Protein AF-A0A2N5YU99-F1 (afdb_monomer_lite)

Secondary structure (DSSP, 8-state):
-HHHHHHHHHHHHHHH-PPP--TTTTS---------PPPTT-EEGGGTS-G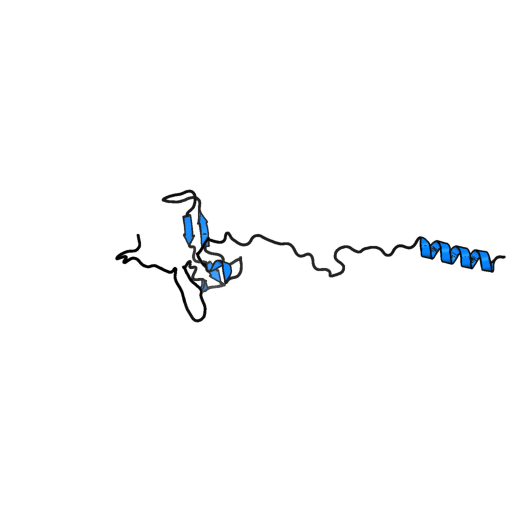GG--EEEES--SSSS-EEEE--EEETTEEE---EESSEESSSEE------S--S---

pLDDT: mean 85.67, std 7.75, range [58.5, 96.88]

Radius of gyration: 29.78 Å; chains: 1; bounding box: 88×35×60 Å

Foldseek 3Di:
DVVVVVVVVVVVVVVVDDDDDDPPPVVDDDDDDDLADDDPQKDKCSVVDDSQQDQWHWDCPDPDDRTDTGGDWDDDDPDTDDIDMFHQDADVHGDDHDDDDDDDPDDD

Sequence (108 aa):
MKKITFILFGILTALVLNAQNLPNVGFENWTNEFLYVGLDDWNSSNSMGSPDFSGIIQSEDAYSGDYAIRLEPRLDGEDTIFNFIYHGTVTDGPSGGIAYTDEFDQVK

Structure (mmCIF, N/CA/C/O backbone):
data_AF-A0A2N5YU99-F1
#
_entry.id   AF-A0A2N5YU99-F1
#
loop_
_atom_site.group_PDB
_atom_site.id
_atom_site.type_symbol
_atom_site.label_atom_id
_atom_site.label_alt_id
_atom_site.label_comp_id
_atom_site.label_asym_id
_atom_site.label_entity_id
_atom_site.label_seq_id
_atom_site.pdbx_PDB_ins_code
_atom_site.Cartn_x
_atom_site.Cartn_y
_atom_site.Cartn_z
_atom_site.occupancy
_atom_site.B_iso_or_equiv
_atom_site.auth_seq_id
_atom_site.auth_comp_id
_atom_site.auth_asym_id
_atom_site.auth_atom_id
_atom_site.pdbx_PDB_model_num
ATOM 1 N N . MET A 1 1 ? 65.192 -14.056 -38.898 1.00 61.44 1 MET A N 1
ATOM 2 C CA . MET A 1 1 ? 65.187 -13.425 -37.556 1.00 61.44 1 MET A CA 1
ATOM 3 C C . MET A 1 1 ? 64.116 -12.342 -37.431 1.00 61.44 1 MET A C 1
ATOM 5 O O . MET A 1 1 ? 63.207 -12.549 -36.647 1.00 61.44 1 MET A O 1
ATOM 9 N N . LYS A 1 2 ? 64.108 -11.284 -38.262 1.00 66.81 2 LYS A N 1
ATOM 10 C CA . LYS A 1 2 ? 63.119 -10.179 -38.186 1.00 66.81 2 LYS A CA 1
ATOM 11 C C . LYS A 1 2 ? 61.634 -10.609 -38.159 1.00 66.81 2 LYS A C 1
ATOM 13 O O . LYS A 1 2 ? 60.857 -10.047 -37.404 1.00 66.81 2 LYS A O 1
ATOM 18 N N . LYS A 1 3 ? 61.250 -11.638 -38.931 1.00 76.25 3 LYS A N 1
ATOM 19 C CA . LYS A 1 3 ? 59.869 -12.168 -38.978 1.00 76.25 3 LYS A CA 1
ATOM 20 C C . LYS A 1 3 ? 59.444 -12.882 -37.685 1.00 76.25 3 LYS A C 1
ATOM 22 O O . LYS A 1 3 ? 58.309 -12.735 -37.258 1.00 76.25 3 LYS A O 1
ATOM 27 N N . ILE A 1 4 ? 60.365 -13.613 -37.052 1.00 86.44 4 ILE A N 1
ATOM 28 C CA . ILE A 1 4 ? 60.104 -14.328 -35.790 1.00 86.44 4 ILE A CA 1
ATOM 29 C C . ILE A 1 4 ? 59.936 -13.317 -34.657 1.00 86.44 4 ILE A C 1
ATOM 31 O O . ILE A 1 4 ? 59.005 -13.433 -33.874 1.00 86.44 4 ILE A O 1
ATOM 35 N N . THR A 1 5 ? 60.776 -12.279 -34.621 1.00 84.81 5 THR A N 1
ATOM 36 C CA . THR A 1 5 ? 60.661 -11.189 -33.642 1.00 84.81 5 THR A CA 1
ATOM 37 C C . THR A 1 5 ? 59.320 -10.462 -33.755 1.00 84.81 5 THR A C 1
ATOM 39 O O . THR A 1 5 ? 58.714 -10.141 -32.741 1.00 84.81 5 THR A O 1
ATOM 42 N N . PHE A 1 6 ? 58.824 -10.252 -34.978 1.00 88.94 6 PHE A N 1
ATOM 43 C CA . PHE A 1 6 ? 57.539 -9.591 -35.217 1.00 88.94 6 PHE A CA 1
ATOM 44 C C . PHE A 1 6 ? 56.344 -10.433 -34.747 1.00 88.94 6 PHE A C 1
ATOM 46 O O . PHE A 1 6 ? 55.423 -9.912 -34.127 1.00 88.94 6 PHE A O 1
ATOM 53 N N . ILE A 1 7 ? 56.384 -11.746 -34.993 1.00 89.94 7 ILE A N 1
ATOM 54 C CA . ILE A 1 7 ? 55.352 -12.682 -34.524 1.00 89.94 7 ILE A CA 1
ATOM 55 C C . ILE A 1 7 ? 55.371 -12.773 -32.997 1.00 89.94 7 ILE A C 1
ATOM 57 O O . ILE A 1 7 ? 54.320 -12.706 -32.368 1.00 89.94 7 ILE A O 1
ATOM 61 N N . LEU A 1 8 ? 56.560 -12.865 -32.394 1.00 88.88 8 LEU A N 1
ATOM 62 C CA . LEU A 1 8 ? 56.701 -12.921 -30.942 1.00 88.88 8 LEU A CA 1
ATOM 63 C C . LEU A 1 8 ? 56.155 -11.648 -30.282 1.00 88.88 8 LEU A C 1
ATOM 65 O O . LEU A 1 8 ? 55.441 -11.734 -29.289 1.00 88.88 8 LEU A O 1
ATOM 69 N N . PHE A 1 9 ? 56.434 -10.482 -30.871 1.00 88.94 9 PHE A N 1
ATOM 70 C CA . PHE A 1 9 ? 55.893 -9.205 -30.412 1.00 88.94 9 PHE A CA 1
ATOM 71 C C . PHE A 1 9 ? 54.361 -9.160 -30.504 1.00 88.94 9 PHE A C 1
ATOM 73 O O . PHE A 1 9 ? 53.718 -8.744 -29.547 1.00 88.94 9 PHE A O 1
ATOM 80 N N . GLY A 1 10 ? 53.771 -9.651 -31.600 1.00 87.12 10 GLY A N 1
ATOM 81 C CA . GLY A 1 10 ? 52.313 -9.729 -31.756 1.00 87.12 10 GLY A CA 1
ATOM 82 C C . GLY A 1 10 ? 51.626 -10.687 -30.772 1.00 87.12 10 GLY A C 1
ATOM 83 O O . GLY A 1 10 ? 50.523 -10.413 -30.309 1.00 87.12 10 GLY A O 1
ATOM 84 N N . ILE A 1 11 ? 52.280 -11.794 -30.411 1.00 88.44 11 ILE A N 1
ATOM 85 C CA . ILE A 1 11 ? 51.767 -12.723 -29.392 1.00 88.44 11 ILE A CA 1
ATOM 86 C C . ILE A 1 11 ? 51.858 -12.084 -28.001 1.00 88.44 11 ILE A C 1
ATOM 88 O O . ILE A 1 11 ? 50.904 -12.145 -27.232 1.00 88.44 11 ILE A O 1
ATOM 92 N N . LEU A 1 12 ? 52.976 -11.424 -27.687 1.00 87.25 12 LEU A N 1
ATOM 93 C CA . LEU A 1 12 ? 53.163 -10.719 -26.417 1.00 87.25 12 LEU A CA 1
ATOM 94 C C . LEU A 1 12 ? 52.146 -9.589 -26.224 1.00 87.25 12 LEU A C 1
ATOM 96 O O . LEU A 1 12 ? 51.624 -9.440 -25.125 1.00 87.25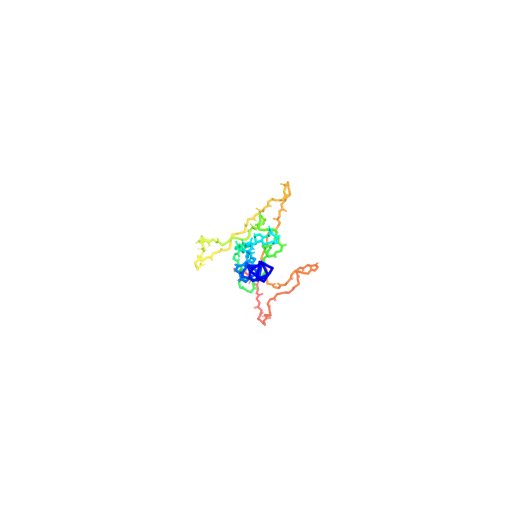 12 LEU A O 1
ATOM 100 N N . THR A 1 13 ? 51.810 -8.826 -27.268 1.00 85.25 13 THR A N 1
ATOM 101 C CA . THR A 1 13 ? 50.776 -7.785 -27.161 1.00 85.25 13 THR A CA 1
ATOM 102 C C . THR A 1 13 ? 49.381 -8.376 -26.969 1.00 85.25 13 THR A C 1
ATOM 104 O O . THR A 1 13 ? 48.627 -7.869 -26.144 1.00 85.25 13 THR A O 1
ATOM 107 N N . ALA A 1 14 ? 49.049 -9.480 -27.644 1.00 82.31 14 ALA A N 1
ATOM 108 C CA . ALA A 1 14 ? 47.763 -10.159 -27.468 1.00 82.31 14 ALA A CA 1
ATOM 109 C C . ALA A 1 14 ? 47.565 -10.729 -26.050 1.00 82.31 14 ALA A C 1
ATOM 111 O O . ALA A 1 14 ? 46.436 -10.783 -25.575 1.00 82.31 14 ALA A O 1
ATOM 112 N N . LEU A 1 15 ? 48.646 -11.109 -25.359 1.00 81.44 15 LEU A N 1
ATOM 113 C CA . LEU A 1 15 ? 48.598 -11.591 -23.971 1.00 81.44 15 LEU A CA 1
ATOM 114 C C . LEU A 1 15 ? 48.457 -10.465 -22.930 1.00 81.44 15 LEU A C 1
ATOM 116 O O . LEU A 1 15 ? 48.109 -10.740 -21.784 1.00 81.44 15 LEU A O 1
ATOM 120 N N . VAL A 1 16 ? 48.741 -9.211 -23.303 1.00 82.94 16 VAL A N 1
ATOM 121 C CA . VAL A 1 16 ? 48.682 -8.043 -22.399 1.00 82.94 16 VAL A CA 1
ATOM 122 C C . VAL A 1 16 ? 47.391 -7.231 -22.595 1.00 82.94 16 VAL A C 1
ATOM 124 O O . VAL A 1 16 ? 46.973 -6.499 -21.696 1.00 82.94 16 VAL A O 1
ATOM 127 N N . LEU A 1 17 ? 46.717 -7.378 -23.739 1.00 81.44 17 LEU A N 1
ATOM 128 C CA . LEU A 1 17 ? 45.437 -6.728 -24.016 1.00 81.44 17 LEU A CA 1
ATOM 129 C C . LEU A 1 17 ? 44.297 -7.432 -23.268 1.00 81.44 17 LEU A C 1
ATOM 131 O O . LEU A 1 17 ? 43.820 -8.485 -23.677 1.00 81.44 17 LEU A O 1
ATOM 135 N N . ASN A 1 18 ? 43.827 -6.813 -22.187 1.00 80.44 18 ASN A N 1
ATOM 136 C CA . ASN A 1 18 ? 42.584 -7.196 -21.524 1.00 80.44 18 ASN A CA 1
ATOM 137 C C . ASN A 1 18 ? 41.459 -6.302 -22.054 1.00 80.44 18 ASN A C 1
ATOM 139 O O . ASN A 1 18 ? 41.593 -5.077 -22.059 1.00 80.44 18 ASN A O 1
ATOM 143 N N . ALA A 1 19 ? 40.353 -6.894 -22.507 1.00 78.81 19 ALA A N 1
ATOM 144 C CA . ALA A 1 19 ? 39.152 -6.122 -22.806 1.00 78.81 19 ALA A CA 1
ATOM 145 C C . ALA A 1 19 ? 38.656 -5.440 -21.518 1.00 78.81 19 ALA A C 1
ATOM 147 O O . ALA A 1 19 ? 38.646 -6.052 -20.450 1.00 78.81 19 ALA A O 1
ATOM 148 N N . GLN A 1 20 ? 38.270 -4.167 -21.607 1.00 80.06 20 GLN A N 1
ATOM 149 C CA . GLN A 1 20 ? 37.730 -3.442 -20.459 1.00 80.06 20 GLN A CA 1
ATOM 150 C C . GLN A 1 20 ? 36.339 -3.975 -20.095 1.00 80.06 20 GLN A C 1
ATOM 152 O O . GLN A 1 20 ? 35.465 -4.086 -20.956 1.00 80.06 20 GLN A O 1
ATOM 157 N N . ASN A 1 21 ? 36.112 -4.251 -18.811 1.00 80.75 21 ASN A N 1
ATOM 158 C CA . ASN A 1 21 ? 34.761 -4.430 -18.294 1.00 80.75 21 ASN A CA 1
ATOM 159 C C . ASN A 1 21 ? 34.124 -3.043 -18.178 1.00 80.75 21 ASN A C 1
ATOM 161 O O . ASN A 1 21 ? 34.429 -2.290 -17.255 1.00 80.75 21 ASN A O 1
ATOM 165 N N . LEU A 1 22 ? 33.281 -2.690 -19.147 1.00 82.81 22 LEU A N 1
ATOM 166 C CA . LEU A 1 22 ? 32.476 -1.474 -19.087 1.00 82.81 22 LEU A CA 1
ATOM 167 C C . LEU A 1 22 ? 31.389 -1.666 -18.015 1.00 82.81 22 LEU A C 1
ATOM 169 O O . LEU A 1 22 ? 30.588 -2.593 -18.139 1.00 82.81 22 LEU A O 1
ATOM 173 N N . PRO A 1 23 ? 31.337 -0.843 -16.954 1.00 84.75 23 PRO A N 1
ATOM 174 C CA . PRO A 1 23 ? 30.188 -0.856 -16.057 1.00 84.75 23 PRO A CA 1
ATOM 175 C C . PRO A 1 23 ? 28.937 -0.402 -16.824 1.00 84.75 23 PRO A C 1
ATOM 177 O O . PRO A 1 23 ? 29.029 0.445 -17.710 1.00 84.75 23 PRO A O 1
ATOM 180 N N . ASN A 1 24 ? 27.778 -0.971 -16.482 1.00 87.25 24 ASN A N 1
ATOM 181 C CA . ASN A 1 24 ? 26.489 -0.666 -17.109 1.00 87.25 24 ASN A CA 1
ATOM 182 C C . ASN A 1 24 ? 26.485 -0.751 -18.660 1.00 87.25 24 ASN A C 1
ATOM 184 O O . ASN A 1 24 ? 26.071 0.173 -19.356 1.00 87.25 24 ASN A O 1
ATOM 188 N N . VAL A 1 25 ? 26.926 -1.885 -19.223 1.00 88.06 25 VAL A N 1
ATOM 189 C CA . VAL A 1 25 ? 26.912 -2.129 -20.688 1.00 88.06 25 VAL A CA 1
ATOM 190 C C . VAL A 1 25 ? 25.507 -2.007 -21.294 1.00 88.06 25 VAL A C 1
ATOM 192 O O . VAL A 1 25 ? 25.368 -1.669 -22.466 1.00 88.06 25 VAL A O 1
ATOM 195 N N . GLY A 1 26 ? 24.472 -2.289 -20.502 1.00 90.31 26 GLY A N 1
ATOM 196 C CA . GLY A 1 26 ? 23.076 -2.215 -20.927 1.00 90.31 26 GLY A CA 1
ATOM 197 C C . GLY A 1 26 ? 22.474 -0.811 -20.900 1.00 90.31 26 GLY A C 1
ATOM 198 O O . GLY A 1 26 ? 21.352 -0.668 -21.358 1.00 90.31 26 GLY A O 1
ATOM 199 N N . PHE A 1 27 ? 23.194 0.197 -20.389 1.00 90.62 27 PHE A N 1
ATOM 200 C CA . PHE A 1 27 ? 22.700 1.559 -20.131 1.00 90.62 27 PHE A CA 1
ATOM 201 C C . PHE A 1 27 ? 21.550 1.677 -19.122 1.00 90.62 27 PHE A C 1
ATOM 203 O O . PHE A 1 27 ? 21.035 2.768 -18.904 1.00 90.62 27 PHE A O 1
ATOM 210 N N . GLU A 1 28 ? 21.225 0.608 -18.408 1.00 90.69 28 GLU A N 1
ATOM 211 C CA . GLU A 1 28 ? 20.177 0.596 -17.399 1.00 90.69 28 GLU A CA 1
ATOM 212 C C . GLU A 1 28 ? 20.790 0.655 -15.993 1.00 90.69 28 GLU A C 1
ATOM 214 O O . GLU A 1 28 ? 21.434 -0.290 -15.530 1.00 90.69 28 GLU A O 1
ATOM 219 N N . ASN A 1 29 ? 20.593 1.777 -15.300 1.00 90.06 29 ASN A N 1
ATOM 220 C CA . ASN A 1 29 ? 20.941 1.908 -13.885 1.00 90.06 29 ASN A CA 1
ATOM 221 C C . ASN A 1 29 ? 19.672 1.733 -13.047 1.00 90.06 29 ASN A C 1
ATOM 223 O O . ASN A 1 29 ? 18.976 2.705 -12.765 1.00 90.06 29 ASN A O 1
ATOM 227 N N . TRP A 1 30 ? 19.371 0.498 -12.654 1.00 89.38 30 TRP A N 1
ATOM 228 C CA . TRP A 1 30 ? 18.238 0.218 -11.775 1.00 89.38 30 TRP A CA 1
ATOM 229 C C . TRP A 1 30 ? 18.619 0.429 -10.310 1.00 89.38 30 TRP A C 1
ATOM 231 O O . TRP A 1 30 ? 19.631 -0.102 -9.844 1.00 89.38 30 TRP A O 1
ATOM 241 N N . THR A 1 31 ? 17.785 1.163 -9.577 1.00 90.25 31 THR A N 1
ATOM 242 C CA . THR A 1 31 ? 17.820 1.231 -8.113 1.00 90.25 31 THR A CA 1
ATOM 243 C C . THR A 1 31 ? 16.534 0.645 -7.549 1.00 90.25 31 THR A C 1
ATOM 245 O O . THR A 1 31 ? 15.485 0.668 -8.191 1.00 90.25 31 THR A O 1
ATOM 248 N N . ASN A 1 32 ? 16.631 0.075 -6.349 1.00 89.62 32 ASN A N 1
ATOM 249 C CA . ASN A 1 32 ? 15.454 -0.317 -5.590 1.00 89.62 32 ASN A CA 1
ATOM 250 C C . ASN A 1 32 ? 15.099 0.840 -4.665 1.00 89.62 32 ASN A C 1
ATOM 252 O O . ASN A 1 32 ? 15.917 1.218 -3.828 1.00 89.62 32 ASN A O 1
ATOM 256 N N . GLU A 1 33 ? 13.886 1.356 -4.804 1.00 88.00 33 GLU A N 1
ATOM 257 C CA . GLU A 1 33 ? 13.346 2.393 -3.934 1.00 88.00 33 GLU A CA 1
ATOM 258 C C . GLU A 1 33 ? 12.248 1.805 -3.053 1.00 88.00 33 GLU A C 1
ATOM 260 O O . GLU A 1 33 ? 11.462 0.953 -3.478 1.00 88.00 33 GLU A O 1
ATOM 265 N N . PHE A 1 34 ? 12.194 2.262 -1.807 1.00 86.12 34 PHE A N 1
ATOM 266 C CA . PHE A 1 34 ? 11.111 1.909 -0.903 1.00 86.12 34 PHE A CA 1
ATOM 267 C C . PHE A 1 34 ? 9.902 2.803 -1.182 1.00 86.12 34 PHE A C 1
ATOM 269 O O . PHE A 1 34 ? 10.006 4.024 -1.095 1.00 86.12 34 PHE A O 1
ATOM 276 N N . LEU A 1 35 ? 8.762 2.197 -1.513 1.00 84.94 35 LEU A N 1
ATOM 277 C CA . LEU A 1 35 ? 7.584 2.933 -1.982 1.00 84.94 35 LEU A CA 1
ATOM 278 C C . LEU A 1 35 ? 6.579 3.226 -0.863 1.00 84.94 35 LEU A C 1
ATOM 280 O O . LEU A 1 35 ? 6.034 4.323 -0.797 1.00 84.94 35 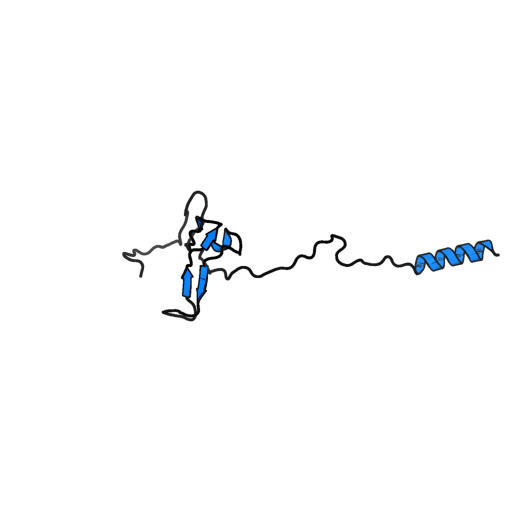LEU A O 1
ATOM 284 N N . TYR A 1 36 ? 6.324 2.258 0.018 1.00 86.94 36 TYR A N 1
ATOM 285 C CA . TYR A 1 36 ? 5.390 2.395 1.135 1.00 86.94 36 TYR A CA 1
ATOM 286 C C . TYR A 1 36 ? 5.597 1.283 2.168 1.00 86.94 36 TYR A C 1
ATOM 288 O O . TYR A 1 36 ? 6.119 0.210 1.861 1.00 86.94 36 TYR A O 1
ATOM 296 N N . VAL A 1 37 ? 5.140 1.533 3.397 1.00 87.06 37 VAL A N 1
ATOM 297 C CA . VAL A 1 37 ? 5.078 0.524 4.463 1.00 87.06 37 VAL A CA 1
ATOM 298 C C . VAL A 1 37 ? 3.870 -0.377 4.225 1.00 87.06 37 VAL A C 1
ATOM 300 O O . VAL A 1 37 ? 2.738 0.101 4.165 1.00 87.06 37 VAL A O 1
ATOM 303 N N . GLY A 1 38 ? 4.117 -1.677 4.063 1.00 85.88 38 GLY A N 1
ATOM 304 C CA . GLY A 1 38 ? 3.065 -2.690 4.031 1.00 85.88 38 GLY A CA 1
ATOM 305 C C . GLY A 1 38 ? 2.453 -2.899 5.416 1.00 85.88 38 GLY A C 1
ATOM 306 O O . GLY A 1 38 ? 3.128 -2.728 6.429 1.00 85.88 38 GLY A O 1
ATOM 307 N N . LEU A 1 39 ? 1.174 -3.261 5.449 1.00 87.12 39 LEU A N 1
ATOM 308 C CA . LEU A 1 39 ? 0.463 -3.614 6.673 1.00 87.12 39 LEU A CA 1
ATOM 309 C C . LEU A 1 39 ? 0.380 -5.141 6.773 1.00 87.12 39 LEU A C 1
ATOM 311 O O . LEU A 1 39 ? 0.098 -5.805 5.776 1.00 87.12 39 LEU A O 1
ATOM 315 N N . ASP A 1 40 ? 0.597 -5.689 7.965 1.00 85.88 40 ASP A N 1
ATOM 316 C CA . ASP A 1 40 ? 0.470 -7.130 8.194 1.00 85.88 40 ASP A CA 1
ATOM 317 C C . ASP A 1 40 ? -1.000 -7.552 8.098 1.00 85.88 40 ASP A C 1
ATOM 319 O O . ASP A 1 40 ? -1.865 -6.911 8.686 1.00 85.88 40 ASP A O 1
ATOM 323 N N . ASP A 1 41 ? -1.298 -8.613 7.346 1.00 85.62 41 ASP A N 1
ATOM 324 C CA . ASP A 1 41 ? -2.648 -9.175 7.138 1.00 85.62 41 ASP A CA 1
ATOM 325 C C . ASP A 1 41 ? -3.701 -8.233 6.509 1.00 85.62 41 ASP A C 1
ATOM 327 O O . ASP A 1 41 ? -4.851 -8.635 6.291 1.00 85.62 41 ASP A O 1
ATOM 331 N N . TRP A 1 42 ? -3.324 -7.004 6.151 1.00 88.75 42 TRP A N 1
ATOM 332 C CA . TRP A 1 42 ? -4.170 -6.033 5.459 1.00 88.75 42 TRP A CA 1
ATOM 333 C C . TRP A 1 42 ? -3.666 -5.787 4.040 1.00 88.75 42 TRP A C 1
ATOM 335 O O . TRP A 1 42 ? -2.478 -5.598 3.793 1.00 88.75 42 TRP A O 1
ATOM 345 N N . ASN A 1 43 ? -4.599 -5.689 3.101 1.00 87.81 43 ASN A N 1
ATOM 346 C CA . ASN A 1 43 ? -4.333 -5.161 1.773 1.00 87.81 43 ASN A CA 1
ATOM 347 C C . ASN A 1 43 ? -4.717 -3.686 1.708 1.00 87.81 43 ASN A C 1
ATOM 349 O O . ASN A 1 43 ? -5.641 -3.242 2.389 1.00 87.81 43 ASN A O 1
ATOM 353 N N . SER A 1 44 ? -4.001 -2.922 0.885 1.00 89.12 44 SER A N 1
ATOM 354 C CA . SER A 1 44 ? -4.196 -1.478 0.761 1.00 89.12 44 SER A CA 1
ATOM 355 C C . SER A 1 44 ? -4.138 -1.016 -0.689 1.00 89.12 44 SER A C 1
ATOM 357 O O . SER A 1 44 ? -3.513 -1.663 -1.526 1.00 89.12 44 SER A O 1
ATOM 359 N N . SER A 1 45 ? -4.750 0.130 -0.983 1.00 88.75 45 SER A N 1
ATOM 360 C CA . SER A 1 45 ? -4.687 0.747 -2.314 1.00 88.75 45 SER A CA 1
ATOM 361 C C . SER A 1 45 ? -3.260 1.105 -2.752 1.00 88.75 45 SER A C 1
ATOM 363 O O . SER A 1 45 ? -2.991 1.119 -3.952 1.00 88.75 45 SER A O 1
ATOM 365 N N . ASN A 1 46 ? -2.320 1.315 -1.817 1.00 90.00 46 ASN A N 1
ATOM 366 C CA . ASN A 1 46 ? -0.917 1.600 -2.146 1.00 90.00 46 ASN A CA 1
ATOM 367 C C . ASN A 1 46 ? -0.242 0.453 -2.918 1.00 90.00 46 ASN A C 1
ATOM 369 O O . ASN A 1 46 ? 0.649 0.708 -3.722 1.00 90.00 46 ASN A O 1
ATOM 373 N N . SER A 1 47 ? -0.653 -0.806 -2.708 1.00 85.00 47 SER A N 1
ATOM 374 C CA . SER A 1 47 ? -0.071 -1.945 -3.436 1.00 85.00 47 SER A CA 1
ATOM 375 C C . SER A 1 47 ? -0.606 -2.112 -4.855 1.00 85.00 47 SER A C 1
ATOM 377 O O . SER A 1 47 ? -0.050 -2.886 -5.632 1.00 85.00 47 SER A O 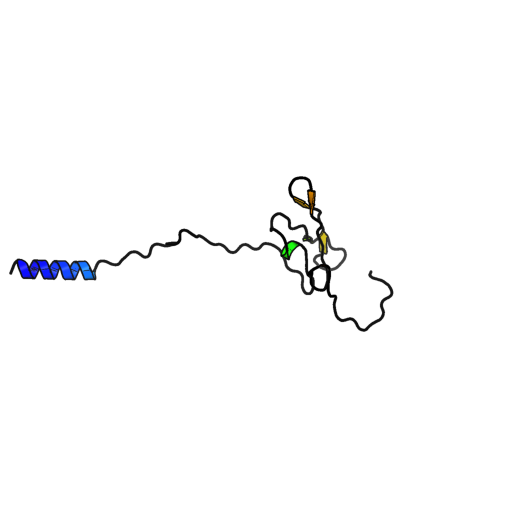1
ATOM 379 N N . MET A 1 48 ? -1.670 -1.386 -5.199 1.00 79.69 48 MET A N 1
ATOM 380 C CA . MET A 1 48 ? -2.372 -1.491 -6.477 1.00 79.69 48 MET A CA 1
ATOM 381 C C . MET A 1 48 ? -2.110 -0.298 -7.407 1.00 79.69 48 MET A C 1
ATOM 383 O O . MET A 1 48 ? -2.504 -0.344 -8.571 1.00 79.69 48 MET A O 1
ATOM 387 N N . GLY A 1 49 ? -1.487 0.771 -6.905 1.00 74.38 49 GLY A N 1
ATOM 388 C CA . GLY A 1 49 ? -1.335 2.045 -7.608 1.00 74.38 49 GLY A CA 1
ATOM 389 C C . GLY A 1 49 ? 0.113 2.466 -7.853 1.00 74.38 49 GLY A C 1
ATOM 390 O O . GLY A 1 49 ? 1.066 1.810 -7.434 1.00 74.38 49 GLY A O 1
ATOM 391 N N . SER A 1 50 ? 0.270 3.603 -8.535 1.00 78.12 50 SER A N 1
ATOM 392 C CA . SER A 1 50 ? 1.558 4.299 -8.615 1.00 78.12 50 SER A CA 1
ATOM 393 C C . SER A 1 50 ? 1.963 4.812 -7.225 1.00 78.12 50 SER A C 1
ATOM 395 O O . SER A 1 50 ? 1.090 5.288 -6.492 1.00 78.12 50 SER A O 1
ATOM 397 N N . PRO A 1 51 ? 3.262 4.809 -6.869 1.00 76.31 51 PRO A N 1
ATOM 398 C CA . PRO A 1 51 ? 3.757 5.422 -5.636 1.00 76.31 51 PRO A CA 1
ATOM 399 C C . PRO A 1 51 ? 3.255 6.850 -5.415 1.00 76.31 51 PRO A C 1
ATOM 401 O O . PRO A 1 51 ? 2.873 7.191 -4.296 1.00 76.31 51 PRO A O 1
ATOM 404 N N . ASP A 1 52 ? 3.163 7.640 -6.488 1.00 79.88 52 ASP A N 1
ATOM 405 C CA . ASP A 1 52 ? 2.720 9.043 -6.470 1.00 79.88 52 ASP A CA 1
ATOM 406 C C . ASP A 1 52 ? 1.274 9.221 -5.978 1.00 79.88 52 ASP A C 1
ATOM 408 O O . ASP A 1 52 ? 0.873 10.298 -5.535 1.00 79.88 52 ASP A O 1
ATOM 412 N N . PHE A 1 53 ? 0.491 8.145 -6.020 1.00 83.06 53 PHE A N 1
ATOM 413 C CA . PHE A 1 53 ? -0.920 8.115 -5.658 1.00 83.06 53 PHE A CA 1
ATOM 414 C C . PHE A 1 53 ? -1.187 7.420 -4.321 1.00 83.06 53 PHE A C 1
ATOM 416 O O . PHE A 1 53 ? -2.343 7.219 -3.945 1.00 83.06 53 PHE A O 1
ATOM 423 N N . SER A 1 54 ? -0.133 7.096 -3.569 1.00 87.81 54 SER A N 1
ATOM 424 C CA . SER A 1 54 ? -0.253 6.472 -2.254 1.00 87.81 54 SER A CA 1
ATOM 425 C C . SER A 1 54 ? -0.915 7.427 -1.254 1.00 87.81 54 SER A C 1
ATOM 427 O O . SER A 1 54 ? -0.392 8.503 -0.934 1.00 87.81 54 SER A O 1
ATOM 429 N N . GLY A 1 55 ? -2.090 7.040 -0.758 1.00 90.69 55 GLY A N 1
ATOM 430 C CA . GLY A 1 55 ? -2.838 7.784 0.260 1.00 90.69 55 GLY A CA 1
ATOM 431 C C . GLY A 1 55 ? -2.973 7.059 1.594 1.00 90.69 55 GLY A C 1
ATOM 432 O O . GLY A 1 55 ? -3.600 7.600 2.499 1.00 90.69 55 GLY A O 1
ATOM 433 N N . ILE A 1 56 ? -2.393 5.863 1.740 1.00 93.44 56 ILE A N 1
ATOM 434 C CA . ILE A 1 56 ? -2.306 5.154 3.024 1.00 93.44 56 ILE A CA 1
ATOM 435 C C . ILE A 1 56 ? -0.943 5.448 3.643 1.00 93.44 56 ILE A C 1
ATOM 437 O O . ILE A 1 56 ? 0.084 5.017 3.120 1.00 93.44 56 ILE A O 1
ATOM 441 N N . ILE A 1 57 ? -0.920 6.225 4.726 1.00 92.38 57 ILE A N 1
ATOM 442 C CA . ILE A 1 57 ? 0.322 6.746 5.310 1.00 92.38 57 ILE A CA 1
ATOM 443 C C . ILE A 1 57 ? 0.39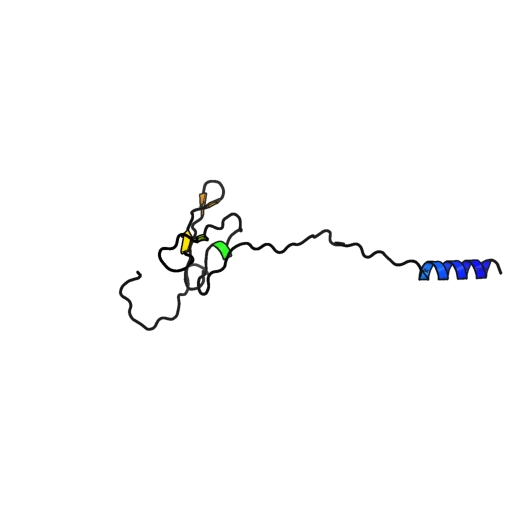7 6.356 6.782 1.00 92.38 57 ILE A C 1
ATOM 445 O O . ILE A 1 57 ? -0.573 6.518 7.523 1.00 92.38 57 ILE A O 1
ATOM 449 N N . GLN A 1 58 ? 1.563 5.876 7.214 1.00 92.75 58 GLN A N 1
ATOM 450 C CA . GLN A 1 58 ? 1.851 5.667 8.629 1.00 92.75 58 GLN A CA 1
ATOM 451 C C . GLN A 1 58 ? 1.938 7.022 9.344 1.00 92.75 58 GLN A C 1
ATOM 453 O O . GLN A 1 58 ? 2.613 7.940 8.881 1.00 92.75 58 GLN A O 1
ATOM 458 N N . SER A 1 59 ? 1.241 7.147 10.466 1.00 94.44 59 SER A N 1
ATOM 459 C CA . SER A 1 59 ? 1.218 8.338 11.310 1.00 94.44 59 SER A CA 1
ATOM 460 C C . SER A 1 59 ? 1.620 7.970 12.729 1.00 94.44 59 SER A C 1
ATOM 462 O O . SER A 1 59 ? 1.182 6.943 13.228 1.00 94.44 59 SER A O 1
ATOM 464 N N . GLU A 1 60 ? 2.402 8.815 13.391 1.00 96.75 60 GLU A N 1
ATOM 465 C CA . GLU A 1 60 ? 2.689 8.700 14.832 1.00 96.75 60 GLU A CA 1
ATOM 466 C C . GLU A 1 60 ? 1.585 9.344 15.692 1.00 96.75 60 GLU A C 1
ATOM 468 O O . GLU A 1 60 ? 1.550 9.172 16.907 1.00 96.75 60 GLU A O 1
ATOM 473 N N . ASP A 1 61 ? 0.650 10.072 15.069 1.00 96.88 61 ASP A N 1
ATOM 474 C CA . ASP A 1 61 ? -0.541 10.612 15.732 1.00 96.88 61 ASP A CA 1
ATOM 475 C C . ASP A 1 61 ? -1.586 9.502 15.913 1.00 96.88 61 ASP A C 1
ATOM 477 O O . ASP A 1 61 ? -2.524 9.357 15.123 1.00 96.88 61 ASP A O 1
ATOM 481 N N . ALA A 1 62 ? -1.344 8.646 16.906 1.00 96.81 62 ALA A N 1
ATOM 482 C CA . ALA A 1 62 ? -2.147 7.470 17.197 1.00 96.81 62 ALA A CA 1
ATOM 483 C C . ALA A 1 62 ? -2.933 7.628 18.503 1.00 96.81 62 ALA A C 1
ATOM 485 O O . ALA A 1 62 ? -2.402 8.038 19.533 1.00 96.81 62 ALA A O 1
ATOM 486 N N . TYR A 1 63 ? -4.208 7.226 18.486 1.00 94.81 63 TYR A N 1
ATOM 487 C CA . TYR A 1 63 ? -5.012 7.117 19.709 1.00 94.81 63 TYR A CA 1
ATOM 488 C C . TYR A 1 63 ? -4.468 6.038 20.664 1.00 94.81 63 TYR A C 1
ATOM 490 O O . TYR A 1 63 ? -4.531 6.188 21.884 1.00 94.81 63 TYR A O 1
ATOM 498 N N . SER A 1 64 ? -3.933 4.948 20.107 1.00 95.00 64 SER A N 1
ATOM 499 C CA . SER A 1 64 ? -3.349 3.827 20.846 1.00 95.00 64 SER A CA 1
ATOM 500 C C . SER A 1 64 ? -2.196 3.197 20.066 1.00 95.00 64 SER A C 1
ATOM 502 O O . SER A 1 64 ? -2.290 3.084 18.846 1.00 95.00 64 SER A O 1
ATOM 504 N N . GLY A 1 65 ? -1.179 2.698 20.774 1.00 94.31 65 GLY A N 1
ATOM 505 C CA . GLY A 1 65 ? 0.032 2.144 20.159 1.00 94.31 65 GLY A CA 1
ATOM 506 C C . GLY A 1 65 ? 0.986 3.233 19.662 1.00 94.31 65 GLY A C 1
ATOM 507 O O . GLY A 1 65 ? 0.821 4.400 20.008 1.00 94.31 65 GLY A O 1
ATOM 508 N N . ASP A 1 66 ? 1.979 2.835 18.867 1.00 96.31 66 ASP A N 1
ATOM 509 C CA . ASP A 1 66 ? 3.016 3.747 18.358 1.00 96.31 66 ASP A CA 1
ATOM 510 C C . ASP A 1 66 ? 2.624 4.413 17.030 1.00 96.31 66 ASP A C 1
ATOM 512 O O . ASP A 1 66 ? 3.112 5.492 16.705 1.00 96.31 66 ASP A O 1
ATOM 516 N N . TYR A 1 67 ? 1.742 3.770 16.254 1.00 95.38 67 TYR A N 1
ATOM 517 C CA . TYR A 1 67 ? 1.368 4.218 14.917 1.00 95.38 67 TYR A CA 1
ATOM 518 C C . TYR A 1 67 ? -0.129 4.058 14.637 1.00 95.38 67 TYR A C 1
ATOM 520 O O . TYR A 1 67 ? -0.783 3.140 15.130 1.00 95.38 67 TYR A O 1
ATOM 528 N N . ALA A 1 68 ? -0.647 4.923 13.770 1.00 95.06 68 ALA A N 1
ATOM 529 C CA . ALA A 1 68 ? -1.984 4.880 13.198 1.00 95.06 68 ALA A CA 1
ATOM 530 C C . ALA A 1 68 ? -1.932 5.010 11.671 1.00 95.06 68 ALA A C 1
ATOM 532 O O . ALA A 1 68 ? -0.934 5.437 11.084 1.00 95.06 68 ALA A O 1
ATOM 533 N N . ILE A 1 69 ? -3.040 4.657 11.021 1.00 93.94 69 ILE A N 1
ATOM 534 C CA . ILE A 1 69 ? -3.211 4.834 9.581 1.00 93.94 69 ILE A CA 1
ATOM 535 C C . ILE A 1 69 ? -3.858 6.188 9.328 1.00 93.94 69 ILE A C 1
ATOM 537 O O . ILE A 1 69 ? -4.938 6.486 9.837 1.00 93.94 69 ILE A O 1
ATOM 541 N N . ARG A 1 70 ? -3.220 6.983 8.476 1.00 93.94 70 ARG A N 1
ATOM 542 C CA . ARG A 1 70 ? -3.778 8.218 7.940 1.00 93.94 70 ARG A CA 1
ATOM 543 C C . ARG A 1 70 ? -4.189 7.983 6.493 1.00 93.94 70 ARG A C 1
ATOM 545 O O . ARG A 1 70 ? -3.337 7.759 5.636 1.00 93.94 70 ARG A O 1
ATOM 552 N N . LEU A 1 71 ? -5.498 8.005 6.255 1.00 93.44 71 LEU A N 1
ATOM 553 C CA . LEU A 1 71 ? -6.099 7.905 4.928 1.00 93.44 71 LEU A CA 1
ATOM 554 C C . LEU A 1 71 ? -6.259 9.303 4.334 1.00 93.44 71 LEU A C 1
ATOM 556 O O . LEU A 1 71 ? -7.014 10.122 4.856 1.00 93.44 71 LEU A O 1
ATOM 560 N N . GLU A 1 72 ? -5.567 9.562 3.231 1.00 90.88 72 GLU A N 1
ATOM 561 C CA . GLU A 1 72 ? -5.690 10.805 2.476 1.00 90.88 72 GLU A CA 1
ATOM 562 C C . GLU A 1 72 ? -6.309 10.559 1.097 1.00 90.88 72 GLU A C 1
ATOM 564 O O . GLU A 1 72 ? -5.879 9.644 0.383 1.00 90.88 72 GLU A O 1
ATOM 569 N N . PRO A 1 73 ? -7.275 11.386 0.658 1.00 87.75 73 PRO A N 1
ATOM 570 C CA . PRO A 1 73 ? -7.636 11.415 -0.749 1.00 87.75 73 PRO A CA 1
ATOM 571 C C . PRO A 1 73 ? -6.439 11.921 -1.565 1.00 87.75 73 PRO A C 1
ATOM 573 O O . PRO A 1 73 ? -5.714 12.832 -1.151 1.00 87.75 73 PRO A O 1
ATOM 576 N N . ARG A 1 74 ? -6.234 11.329 -2.738 1.00 89.75 74 ARG A N 1
ATOM 577 C CA . ARG A 1 74 ? -5.237 11.778 -3.718 1.00 89.75 74 ARG A CA 1
ATOM 578 C C . ARG A 1 74 ? -5.942 12.233 -4.986 1.00 89.75 74 ARG A C 1
ATOM 580 O O . ARG A 1 74 ? -7.090 11.861 -5.207 1.00 89.75 74 ARG A O 1
ATOM 587 N N . LEU A 1 75 ? -5.268 13.055 -5.781 1.00 90.00 75 LEU A N 1
ATOM 588 C CA . LEU A 1 75 ? -5.758 13.469 -7.092 1.00 90.00 75 LEU A CA 1
ATOM 589 C C . LEU A 1 75 ? -4.949 12.770 -8.183 1.00 90.00 75 LEU A C 1
ATOM 591 O O . LEU A 1 75 ? 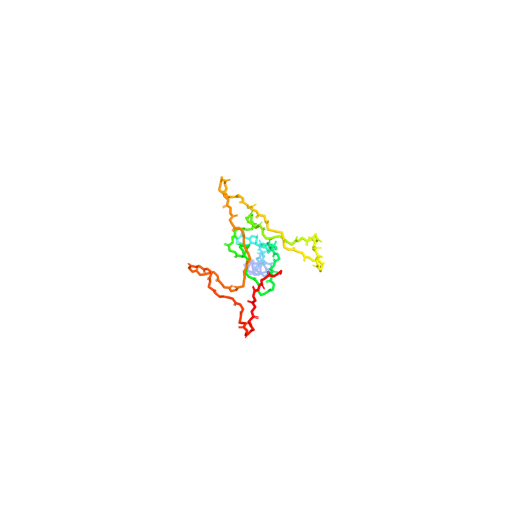-3.722 12.731 -8.091 1.00 90.00 75 LEU A O 1
ATOM 595 N N . ASP A 1 76 ? -5.640 12.276 -9.206 1.00 86.44 76 ASP A N 1
ATOM 596 C CA . ASP A 1 76 ? -5.057 11.934 -10.505 1.00 86.44 76 ASP A CA 1
ATOM 597 C C . ASP A 1 76 ? -5.610 12.918 -11.544 1.00 86.44 76 ASP A C 1
ATOM 599 O O . ASP A 1 76 ? -6.770 12.844 -11.959 1.00 86.44 76 ASP A O 1
ATOM 603 N N . GLY A 1 77 ? -4.812 13.929 -11.887 1.00 88.00 77 GLY A N 1
ATOM 604 C CA . GLY A 1 77 ? -5.288 15.074 -12.662 1.00 88.00 77 GLY A CA 1
ATOM 605 C C . GLY A 1 77 ? -6.356 15.874 -11.906 1.00 88.00 77 GLY A C 1
ATOM 606 O O . GLY A 1 77 ? -6.051 16.526 -10.909 1.00 88.00 77 GLY A O 1
ATOM 607 N N . GLU A 1 78 ? -7.594 15.849 -12.405 1.00 92.50 78 GLU A N 1
ATOM 608 C CA . GLU A 1 78 ? -8.749 16.542 -11.807 1.00 92.50 78 GLU A CA 1
ATOM 609 C C . GLU A 1 78 ? -9.687 15.604 -11.024 1.00 92.50 78 GLU A C 1
ATOM 611 O O . GLU A 1 78 ? -10.644 16.082 -10.415 1.00 92.50 78 GLU A O 1
ATOM 616 N N . ASP A 1 79 ? -9.430 14.290 -11.021 1.00 90.19 79 ASP A N 1
ATOM 617 C CA . ASP A 1 79 ? -10.281 13.295 -10.354 1.00 90.19 79 ASP A CA 1
ATOM 618 C C . ASP A 1 79 ? -9.676 12.813 -9.026 1.00 90.19 79 ASP A C 1
ATOM 620 O O . ASP A 1 79 ? -8.465 12.876 -8.805 1.00 90.19 79 ASP A O 1
ATOM 624 N N . THR A 1 80 ? -10.527 12.329 -8.123 1.00 90.12 80 THR A N 1
ATOM 625 C CA . THR A 1 80 ? -10.130 11.807 -6.813 1.00 90.12 80 THR A CA 1
ATOM 626 C C . THR A 1 80 ? -9.885 10.306 -6.844 1.00 90.12 80 THR A C 1
ATOM 628 O O . THR A 1 80 ? -10.721 9.524 -7.289 1.00 90.12 80 THR A O 1
ATOM 631 N N . ILE A 1 81 ? -8.771 9.894 -6.253 1.00 88.12 81 ILE A N 1
ATOM 632 C CA . ILE A 1 81 ? -8.431 8.496 -6.018 1.00 88.12 81 ILE A CA 1
ATOM 633 C C . ILE A 1 81 ? -8.989 8.072 -4.665 1.00 88.12 81 ILE A C 1
ATOM 635 O O . ILE A 1 81 ? -8.702 8.680 -3.626 1.00 88.12 81 ILE A O 1
ATOM 639 N N . PHE A 1 82 ? -9.756 6.986 -4.679 1.00 86.81 82 PHE A N 1
ATOM 640 C CA . PHE A 1 82 ? -10.265 6.358 -3.472 1.00 86.81 82 PHE A CA 1
ATOM 641 C C . PHE A 1 82 ? -9.203 5.447 -2.846 1.00 86.81 82 PHE A C 1
ATOM 643 O O . PHE A 1 82 ? -8.841 4.416 -3.411 1.00 86.81 82 PHE A O 1
ATOM 650 N N . ASN A 1 83 ? -8.720 5.828 -1.663 1.00 89.06 83 ASN A N 1
ATOM 651 C CA . ASN A 1 83 ? -7.768 5.041 -0.887 1.00 89.06 83 ASN A CA 1
ATOM 652 C C . ASN A 1 83 ? -8.480 4.175 0.153 1.00 89.06 83 ASN A C 1
ATOM 654 O O . ASN A 1 83 ? -9.415 4.628 0.813 1.00 89.06 83 ASN A O 1
ATOM 658 N N . PHE A 1 84 ? -8.024 2.933 0.311 1.00 88.31 84 PHE A N 1
ATOM 659 C CA . PHE A 1 84 ? -8.666 1.947 1.177 1.00 88.31 84 PHE A CA 1
ATOM 660 C C . PHE A 1 84 ? -7.667 0.962 1.784 1.00 88.31 84 PHE A C 1
ATOM 662 O O . PHE A 1 84 ? -6.581 0.735 1.247 1.00 88.31 84 PHE A O 1
ATOM 669 N N . ILE A 1 85 ? -8.083 0.345 2.891 1.00 89.69 85 ILE A N 1
ATOM 670 C CA . ILE A 1 85 ? -7.461 -0.831 3.503 1.00 89.69 85 ILE A CA 1
ATOM 671 C C . ILE A 1 85 ? -8.549 -1.865 3.804 1.00 89.69 85 ILE A C 1
ATOM 673 O O . ILE A 1 85 ? -9.686 -1.493 4.095 1.00 89.69 85 ILE A O 1
ATOM 677 N N . TYR A 1 86 ? -8.228 -3.150 3.719 1.00 87.56 86 TYR A N 1
ATOM 678 C CA . TYR A 1 86 ? -9.186 -4.229 3.962 1.00 87.56 86 TYR A CA 1
ATOM 679 C C . TYR A 1 86 ? -8.480 -5.562 4.227 1.00 87.56 86 TYR A C 1
ATOM 681 O O . TYR A 1 86 ? -7.329 -5.765 3.844 1.00 87.56 86 TYR A O 1
ATOM 689 N N . HIS A 1 87 ? -9.199 -6.493 4.844 1.00 88.38 87 HIS A N 1
ATOM 690 C CA . HIS A 1 87 ? -8.798 -7.892 4.924 1.00 88.38 87 HIS A CA 1
ATOM 691 C C . HIS A 1 87 ? -9.352 -8.681 3.730 1.00 88.38 87 HIS A C 1
ATOM 693 O O . HIS A 1 87 ? -10.538 -8.577 3.419 1.00 88.38 87 HIS A O 1
ATOM 699 N N . GLY A 1 88 ? -8.526 -9.513 3.091 1.00 82.88 88 GLY A N 1
ATOM 700 C CA . GLY A 1 88 ? -8.901 -10.283 1.892 1.00 82.88 88 GLY A CA 1
ATOM 701 C C . GLY A 1 88 ? -8.213 -9.776 0.627 1.00 82.88 88 GLY A C 1
ATOM 702 O O . GLY A 1 88 ? -7.206 -9.091 0.730 1.00 82.88 88 GLY A O 1
ATOM 703 N N . THR A 1 89 ? -8.727 -10.098 -0.563 1.00 75.75 89 THR A N 1
ATOM 704 C CA . THR A 1 89 ? -8.149 -9.677 -1.856 1.00 75.75 89 THR A CA 1
ATOM 705 C C . THR A 1 89 ? -9.155 -8.908 -2.721 1.00 75.75 89 THR A C 1
ATOM 707 O O . THR A 1 89 ? -10.367 -9.073 -2.593 1.00 75.75 89 THR A O 1
ATOM 710 N N . VAL A 1 90 ? -8.671 -8.038 -3.607 1.00 64.81 90 VAL A N 1
ATOM 711 C CA . VAL A 1 90 ? -9.499 -7.344 -4.602 1.00 64.81 90 VAL A CA 1
ATOM 712 C C . VAL A 1 90 ? -9.289 -8.046 -5.932 1.00 64.81 90 VAL A C 1
ATOM 714 O O . VAL A 1 90 ? -8.182 -8.064 -6.467 1.00 64.81 90 VAL A O 1
ATOM 717 N N . THR A 1 91 ? -10.357 -8.666 -6.427 1.00 71.12 91 THR A N 1
ATOM 718 C CA . THR A 1 91 ? -10.418 -9.267 -7.765 1.00 71.12 91 THR A CA 1
ATOM 719 C C . THR A 1 91 ? -11.395 -8.447 -8.615 1.00 71.12 91 THR A C 1
ATOM 721 O O . THR A 1 91 ? -11.108 -7.284 -8.879 1.00 71.12 91 THR A O 1
ATOM 724 N N . ASP A 1 92 ? -12.585 -8.959 -8.941 1.00 68.25 92 ASP A N 1
ATOM 725 C CA . ASP A 1 92 ? -13.670 -8.198 -9.601 1.00 68.25 92 ASP A CA 1
ATOM 726 C C . ASP A 1 92 ? -14.515 -7.364 -8.600 1.00 68.25 92 ASP A C 1
ATOM 728 O O . ASP A 1 92 ? -15.623 -6.913 -8.889 1.00 68.25 92 ASP A O 1
ATOM 732 N N . GLY A 1 93 ? -13.992 -7.190 -7.385 1.00 63.38 93 GLY A N 1
ATOM 733 C CA . GLY A 1 93 ? -14.597 -6.555 -6.215 1.00 63.38 93 GLY A CA 1
ATOM 734 C C . GLY A 1 93 ? -13.874 -7.011 -4.938 1.00 63.38 93 GLY A C 1
ATOM 735 O O . GLY A 1 93 ? -12.981 -7.864 -5.023 1.00 63.38 93 GLY A O 1
ATOM 736 N N . PRO A 1 94 ? -14.214 -6.476 -3.749 1.00 58.50 94 PRO A N 1
ATOM 737 C CA . PRO A 1 94 ? -13.663 -6.978 -2.494 1.00 58.50 94 PRO A CA 1
ATOM 738 C C . PRO A 1 94 ? -14.128 -8.425 -2.280 1.00 58.50 94 PRO A C 1
ATOM 740 O O . PRO A 1 94 ? -15.307 -8.677 -2.037 1.00 58.50 94 PRO A O 1
ATOM 743 N N . SER A 1 95 ? -13.210 -9.383 -2.395 1.00 70.31 95 SER A N 1
ATOM 744 C CA . SER A 1 95 ? -13.455 -10.800 -2.135 1.00 70.31 95 SER A CA 1
ATOM 745 C C . SER A 1 95 ? -12.548 -11.268 -1.002 1.00 70.31 95 SER A C 1
ATOM 747 O O . SER A 1 95 ? -11.328 -11.288 -1.144 1.00 70.31 95 SER A O 1
ATOM 749 N N . GLY A 1 96 ? -13.119 -11.662 0.132 1.00 71.88 96 GLY A N 1
ATOM 750 C CA . GLY A 1 96 ? -12.343 -12.220 1.238 1.00 71.88 96 GLY A CA 1
ATOM 751 C C . GLY A 1 96 ? -12.795 -11.728 2.605 1.00 71.88 96 GLY A C 1
ATOM 752 O O . GLY A 1 96 ? -13.983 -11.537 2.843 1.00 71.88 96 GLY A O 1
ATOM 753 N N . GLY A 1 97 ? -11.823 -11.602 3.502 1.00 77.31 97 GLY A N 1
ATOM 754 C CA . GLY A 1 97 ? -11.991 -11.423 4.938 1.00 77.31 97 GLY A CA 1
ATOM 755 C C . GLY A 1 97 ? -10.996 -12.320 5.673 1.00 77.31 97 GLY A C 1
ATOM 756 O O . GLY A 1 97 ? -10.286 -13.113 5.051 1.00 77.31 97 GLY A O 1
ATOM 757 N N . ILE A 1 98 ? -10.938 -12.202 6.993 1.00 80.81 98 ILE A N 1
ATOM 758 C CA . ILE A 1 98 ? -10.232 -13.173 7.833 1.00 80.81 98 ILE A CA 1
ATOM 759 C C . ILE A 1 98 ? -11.252 -14.209 8.302 1.00 80.81 98 ILE A C 1
ATOM 761 O O . ILE A 1 98 ? -12.399 -13.869 8.594 1.00 80.81 98 ILE A O 1
ATOM 765 N N . ALA A 1 99 ? -10.844 -15.479 8.357 1.00 83.94 99 ALA A N 1
ATOM 766 C CA . ALA A 1 99 ? -11.665 -16.521 8.957 1.00 83.94 99 ALA A CA 1
ATOM 767 C C . ALA A 1 99 ? -11.982 -16.144 10.410 1.00 83.94 99 ALA A C 1
ATOM 769 O O . ALA A 1 99 ? -11.080 -15.970 11.227 1.00 83.94 99 ALA A O 1
ATOM 770 N N . TYR A 1 100 ? -13.268 -16.023 10.717 1.00 84.88 100 TYR A N 1
ATOM 771 C CA . TYR A 1 100 ? -13.748 -15.615 12.027 1.00 84.88 100 TYR A CA 1
ATOM 772 C C . TYR A 1 100 ? -14.864 -16.560 12.457 1.00 84.88 100 TYR A C 1
ATOM 774 O O . TYR A 1 100 ? -15.721 -16.918 11.649 1.00 84.88 100 TYR A O 1
ATOM 782 N N . THR A 1 101 ? -14.810 -17.023 13.702 1.00 91.12 101 THR A N 1
ATOM 783 C CA . THR A 1 101 ? -15.739 -18.035 14.232 1.00 91.12 101 THR A CA 1
ATOM 784 C C . THR A 1 101 ? -16.695 -17.488 15.274 1.00 91.12 101 THR A C 1
ATOM 786 O O . THR A 1 101 ? -17.661 -18.169 15.610 1.00 91.12 101 THR A O 1
ATOM 789 N N . ASP A 1 102 ? -16.426 -16.292 15.785 1.00 90.31 102 ASP A N 1
ATOM 790 C CA . ASP A 1 102 ? -17.231 -15.698 16.838 1.00 90.31 102 ASP A CA 1
ATOM 791 C C . ASP A 1 102 ? -18.327 -14.814 16.235 1.00 90.31 102 ASP A C 1
ATOM 793 O O . ASP A 1 102 ? -18.245 -14.348 15.095 1.00 90.31 102 ASP A O 1
ATOM 797 N N . GLU A 1 103 ? -19.376 -14.577 17.013 1.00 89.50 103 GLU A N 1
ATOM 798 C CA . GLU A 1 103 ? -20.388 -13.583 16.673 1.00 89.50 103 GLU A CA 1
ATOM 799 C C . GLU A 1 103 ? -19.921 -12.211 17.167 1.00 89.50 103 GLU A C 1
ATOM 801 O O . GLU A 1 103 ? -19.464 -12.067 18.304 1.00 89.50 103 GLU A O 1
ATOM 806 N N . PHE A 1 104 ? -20.032 -11.190 16.316 1.00 87.38 104 PHE A N 1
ATOM 807 C CA . PHE A 1 104 ? -19.768 -9.809 16.701 1.00 87.38 104 PHE A CA 1
ATOM 808 C C . PHE A 1 104 ? -20.899 -8.903 16.219 1.00 87.38 104 PHE A C 1
ATOM 810 O O . PHE A 1 104 ? -21.300 -8.942 15.058 1.00 87.38 104 PHE A O 1
ATOM 817 N N . ASP A 1 105 ? -21.382 -8.053 17.122 1.00 91.75 105 ASP A N 1
ATOM 818 C CA . ASP A 1 105 ? -22.495 -7.139 16.843 1.00 91.75 105 ASP A CA 1
ATOM 819 C C . ASP A 1 105 ? -22.027 -5.732 16.437 1.00 91.75 105 ASP A C 1
ATOM 821 O O . ASP A 1 105 ? -22.837 -4.886 16.058 1.00 91.75 105 ASP A O 1
ATOM 825 N N . GLN A 1 106 ? -20.724 -5.439 16.548 1.00 90.25 106 GLN A N 1
ATOM 826 C CA . GLN A 1 106 ? -20.158 -4.128 16.212 1.00 90.25 106 GLN A CA 1
ATOM 827 C C . GLN A 1 106 ? -18.663 -4.195 15.888 1.00 90.25 106 GLN A C 1
ATOM 829 O O . GLN A 1 106 ? -17.930 -5.007 16.450 1.00 90.25 106 GLN A O 1
ATOM 834 N N . VAL A 1 107 ? -18.214 -3.254 15.058 1.00 83.69 107 VAL A N 1
ATOM 835 C CA . VAL A 1 107 ? -16.804 -2.875 14.899 1.00 83.69 107 VAL A CA 1
ATOM 836 C C . VAL A 1 107 ? -16.590 -1.598 15.715 1.00 83.69 107 VAL A C 1
ATOM 838 O O . VAL A 1 107 ? -17.425 -0.694 15.651 1.00 83.69 107 VAL A O 1
ATOM 841 N N . LYS A 1 108 ? -15.530 -1.546 16.522 1.00 75.50 108 LYS A N 1
ATOM 842 C CA . LYS A 1 108 ? -15.205 -0.421 17.410 1.00 75.50 108 LYS A CA 1
ATOM 843 C C . LYS A 1 108 ? -13.836 0.143 17.098 1.00 75.50 108 LYS A C 1
ATOM 845 O O . LYS A 1 108 ? -12.943 -0.679 16.804 1.00 75.50 108 LYS A O 1
#